Protein AF-A0A352Q1J3-F1 (afdb_monomer_lite)

Radius of gyration: 20.07 Å; chains: 1; bounding box: 39×50×54 Å

Secondary structure (DSSP, 8-state):
-HHHHHHHHHHHHHTT-THHHHHHHHHHHHHHHHHHHHHHHHHHHS-GGGHHHHHHHHHHHHHHHHHTS-----------TTHHHHHHTSHHHHHHHHHHHHHHHHHHHHHHHHHHHHHHTT--HHHHHHHHHHHHHHHHHHHHHHHHHHHHHHHHHHHHHHHHHHHHHHHHHHHHTTT-

Structure (mmCIF, N/CA/C/O backbone):
data_AF-A0A352Q1J3-F1
#
_entry.id   AF-A0A352Q1J3-F1
#
loop_
_atom_site.group_PDB
_atom_site.id
_atom_site.type_symbol
_atom_site.label_atom_id
_atom_site.label_alt_id
_atom_site.label_comp_id
_atom_site.label_asym_id
_atom_site.label_entity_id
_atom_site.label_seq_id
_atom_site.pdbx_PDB_ins_code
_atom_site.Cartn_x
_atom_site.Cartn_y
_atom_site.Cartn_z
_atom_site.occupancy
_atom_site.B_iso_or_equiv
_atom_site.auth_seq_id
_atom_site.auth_comp_id
_atom_site.auth_asym_id
_atom_site.auth_atom_id
_atom_site.pdbx_PDB_model_num
ATOM 1 N N . ALA A 1 1 ? 7.164 10.801 7.666 1.00 45.69 1 ALA A N 1
ATOM 2 C CA . ALA A 1 1 ? 6.452 11.579 8.708 1.00 45.69 1 ALA A CA 1
ATOM 3 C C . ALA A 1 1 ? 5.132 12.202 8.225 1.00 45.69 1 ALA A C 1
ATOM 5 O O . ALA A 1 1 ? 4.253 12.394 9.051 1.00 45.69 1 ALA A O 1
ATOM 6 N N . VAL A 1 2 ? 4.963 12.487 6.925 1.00 55.59 2 VAL A N 1
ATOM 7 C CA . VAL A 1 2 ? 3.770 13.177 6.383 1.00 55.59 2 VAL A CA 1
ATOM 8 C C . VAL A 1 2 ? 2.565 12.244 6.172 1.00 55.59 2 VAL A C 1
ATOM 10 O O . VAL A 1 2 ? 1.431 12.645 6.408 1.00 55.59 2 VAL A O 1
ATOM 13 N N . LEU A 1 3 ? 2.799 10.976 5.807 1.00 62.00 3 LEU A N 1
ATOM 14 C CA . LEU A 1 3 ? 1.738 10.000 5.506 1.00 62.00 3 LEU A CA 1
ATOM 15 C C . LEU A 1 3 ? 0.696 9.831 6.635 1.00 62.00 3 LEU A C 1
ATOM 17 O O . LEU A 1 3 ? -0.492 9.965 6.354 1.00 62.00 3 LEU A O 1
ATOM 21 N N . PRO A 1 4 ? 1.095 9.643 7.914 1.00 61.31 4 PRO A N 1
ATOM 22 C CA . PRO A 1 4 ? 0.131 9.489 9.004 1.00 61.31 4 PRO A CA 1
ATOM 23 C C . PRO A 1 4 ? -0.701 10.755 9.228 1.00 61.31 4 PRO A C 1
ATOM 25 O O . PRO A 1 4 ? -1.860 10.676 9.615 1.00 61.31 4 PRO A O 1
ATOM 28 N N . GLN A 1 5 ? -0.126 11.937 8.983 1.00 62.97 5 GLN A N 1
ATOM 29 C CA . GLN A 1 5 ? -0.858 13.201 9.096 1.00 62.97 5 GLN A CA 1
ATOM 30 C C . GLN A 1 5 ? -1.904 13.318 7.986 1.00 62.97 5 GLN A C 1
ATOM 32 O O . GLN A 1 5 ? -3.042 13.688 8.260 1.00 62.97 5 GLN A O 1
ATOM 37 N N . HIS A 1 6 ? -1.540 12.939 6.759 1.00 67.44 6 HIS A N 1
ATOM 38 C CA . HIS A 1 6 ? -2.445 12.945 5.613 1.00 67.44 6 HIS A CA 1
ATOM 39 C C . HIS A 1 6 ? -3.608 11.956 5.798 1.00 67.44 6 HIS A C 1
ATOM 41 O O . HIS A 1 6 ? -4.764 12.300 5.548 1.00 67.44 6 HIS A O 1
ATOM 47 N N . GLU A 1 7 ? -3.326 10.754 6.311 1.00 69.94 7 GLU A N 1
ATOM 48 C CA . GLU A 1 7 ? -4.349 9.751 6.634 1.00 69.94 7 GLU A CA 1
ATOM 49 C C . GLU A 1 7 ? -5.273 10.211 7.766 1.00 69.94 7 GLU A C 1
ATOM 51 O O . GLU A 1 7 ? -6.486 10.056 7.662 1.00 69.94 7 GLU A O 1
ATOM 56 N N . VAL A 1 8 ? -4.743 10.835 8.824 1.00 66.31 8 VAL A N 1
ATOM 57 C CA . VAL A 1 8 ? -5.569 11.369 9.920 1.00 66.31 8 VAL A CA 1
ATOM 58 C C . VAL A 1 8 ? -6.484 12.491 9.434 1.00 66.31 8 VAL A C 1
ATOM 60 O O . VAL A 1 8 ? -7.654 12.510 9.807 1.00 66.31 8 VAL A O 1
ATOM 63 N N . ILE A 1 9 ? -5.985 13.411 8.602 1.00 70.44 9 ILE A N 1
ATOM 64 C CA . ILE A 1 9 ? -6.809 14.475 8.005 1.00 70.44 9 ILE A CA 1
ATOM 65 C C . ILE A 1 9 ? -7.915 13.855 7.149 1.00 70.44 9 ILE A C 1
ATOM 67 O O . ILE A 1 9 ? -9.079 14.216 7.292 1.00 70.44 9 ILE A O 1
ATOM 71 N N . THR A 1 10 ? -7.563 12.867 6.327 1.00 69.25 10 THR A N 1
ATOM 72 C CA . THR A 1 10 ? -8.508 12.136 5.480 1.00 69.25 10 THR A CA 1
ATOM 73 C C . THR A 1 10 ? -9.599 11.450 6.299 1.00 69.25 10 THR A C 1
ATOM 75 O O . THR A 1 10 ? -10.779 11.629 6.018 1.00 69.25 10 THR A O 1
ATOM 78 N N . LEU A 1 11 ? -9.222 10.673 7.317 1.00 67.06 11 LEU A N 1
ATOM 79 C CA . LEU A 1 11 ? -10.161 9.941 8.169 1.00 67.06 11 LEU A CA 1
ATOM 80 C C . LEU A 1 11 ? -11.075 10.891 8.947 1.00 67.06 11 LEU A C 1
ATOM 82 O O . LEU A 1 11 ? -12.255 10.601 9.108 1.00 67.06 11 LEU A O 1
ATOM 86 N N . ARG A 1 12 ? -10.560 12.049 9.378 1.00 68.94 12 ARG A N 1
ATOM 87 C CA . ARG A 1 12 ? -11.373 13.095 10.016 1.00 68.94 12 ARG A CA 1
ATOM 88 C C . ARG A 1 12 ? -12.375 13.723 9.055 1.00 68.94 12 ARG A C 1
ATOM 90 O O . ARG A 1 12 ? -13.527 13.889 9.428 1.00 68.94 12 ARG A O 1
ATOM 97 N N . PHE A 1 13 ? -11.969 14.005 7.817 1.00 67.50 13 PHE A N 1
ATOM 98 C CA . PHE A 1 13 ? -12.879 14.474 6.766 1.00 67.50 13 PHE A CA 1
ATOM 99 C C . PHE A 1 13 ? -13.975 13.461 6.429 1.00 67.50 13 PHE A C 1
ATOM 101 O O . PHE A 1 13 ? -15.064 13.837 6.002 1.00 67.50 13 PHE A O 1
ATOM 108 N N . LEU A 1 14 ? -13.671 12.175 6.589 1.00 67.12 14 LEU A N 1
ATOM 109 C CA . LEU A 1 14 ? -14.582 11.087 6.276 1.00 67.12 14 LEU A CA 1
ATOM 110 C C . LEU A 1 14 ? -15.630 10.823 7.366 1.00 67.12 14 LEU A C 1
ATOM 112 O O . LEU A 1 14 ? -16.676 10.253 7.054 1.00 67.12 14 LEU A O 1
ATOM 116 N N . GLY A 1 15 ? -15.365 11.235 8.611 1.00 67.69 15 GLY A N 1
ATOM 117 C CA . GLY A 1 15 ? -16.290 11.101 9.739 1.00 67.69 15 GLY A CA 1
ATOM 118 C C . GLY A 1 15 ? -16.803 9.668 9.923 1.00 67.69 15 GLY A C 1
ATOM 119 O O . GLY A 1 15 ? -16.015 8.734 10.065 1.00 67.69 15 GLY A O 1
ATOM 120 N N . ASP A 1 16 ? -18.127 9.502 9.881 1.00 61.69 16 ASP A N 1
ATOM 121 C CA . ASP A 1 16 ? -18.838 8.228 10.084 1.00 61.69 16 ASP A CA 1
ATOM 122 C C . ASP A 1 16 ? -18.898 7.313 8.842 1.00 61.69 16 ASP A C 1
ATOM 124 O O . ASP A 1 16 ? -19.580 6.290 8.868 1.00 61.69 16 ASP A O 1
ATOM 128 N N . HIS A 1 17 ? -18.177 7.637 7.759 1.00 66.19 17 HIS A N 1
ATOM 129 C CA . HIS A 1 17 ? -18.184 6.872 6.501 1.00 66.19 17 HIS A CA 1
ATOM 130 C C . HIS A 1 17 ? -16.840 6.184 6.190 1.00 66.19 17 HIS A C 1
ATOM 132 O O . HIS A 1 17 ? -16.206 6.503 5.173 1.00 66.19 17 HIS A O 1
ATOM 138 N N . PRO A 1 18 ? -16.367 5.227 7.015 1.00 64.56 18 PRO A N 1
AT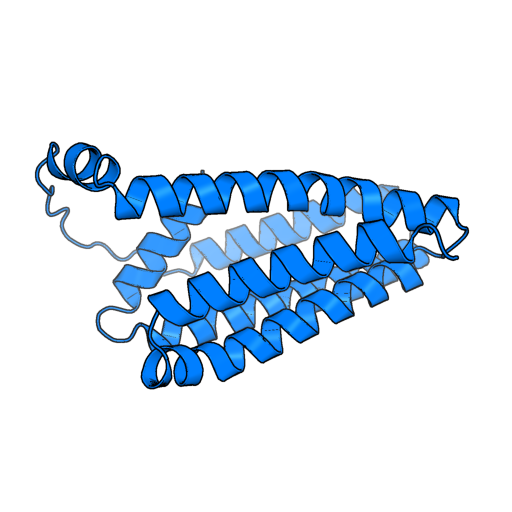OM 139 C CA . PRO A 1 18 ? -15.092 4.539 6.802 1.00 64.56 18 PRO A CA 1
ATOM 140 C C . PRO A 1 18 ? -15.024 3.791 5.459 1.00 64.56 18 PRO A C 1
ATOM 142 O O . PRO A 1 18 ? -13.934 3.576 4.932 1.00 64.56 18 PRO A O 1
ATOM 145 N N . GLU A 1 19 ? -16.157 3.455 4.837 1.00 67.62 19 GLU A N 1
ATOM 146 C CA . GLU A 1 19 ? -16.217 2.846 3.503 1.00 67.62 19 GLU A CA 1
ATOM 147 C C . GLU A 1 19 ? -15.628 3.722 2.389 1.00 67.62 19 GLU A C 1
ATOM 149 O O . GLU A 1 19 ? -15.085 3.213 1.402 1.00 67.62 19 GLU A O 1
ATOM 154 N N . ARG A 1 20 ? -15.677 5.051 2.540 1.00 69.25 20 ARG A N 1
ATOM 155 C CA . ARG A 1 20 ? -15.113 5.973 1.545 1.00 69.25 20 ARG A CA 1
ATOM 156 C C . ARG A 1 20 ? -13.579 6.004 1.602 1.00 69.25 20 ARG A C 1
ATOM 158 O O . ARG A 1 20 ? -12.951 6.447 0.643 1.00 69.25 20 ARG A O 1
ATOM 165 N N . TYR A 1 21 ? -12.973 5.471 2.668 1.00 72.06 21 TYR A N 1
ATOM 166 C CA . TYR A 1 21 ? -11.524 5.436 2.855 1.00 72.06 21 TYR A CA 1
ATOM 167 C C . TYR A 1 21 ? -10.903 4.427 1.896 1.00 72.06 21 TYR A C 1
ATOM 169 O O . TYR A 1 21 ? -9.938 4.734 1.198 1.00 72.06 21 TYR A O 1
ATOM 177 N N . SER A 1 22 ? -11.525 3.248 1.786 1.00 68.62 22 SER A N 1
ATOM 178 C CA . SER A 1 22 ? -11.140 2.222 0.815 1.00 68.62 22 SER A CA 1
ATOM 179 C C . SER A 1 22 ? -11.209 2.753 -0.619 1.00 68.62 22 SER A C 1
ATOM 181 O O . SER A 1 22 ? -10.295 2.507 -1.404 1.00 68.62 22 SER A O 1
ATOM 183 N N . ARG A 1 23 ? -12.236 3.551 -0.951 1.00 72.19 23 ARG A N 1
ATOM 184 C CA . ARG A 1 23 ? -12.352 4.209 -2.266 1.00 72.19 23 ARG A CA 1
ATOM 185 C C . ARG A 1 23 ? -11.250 5.236 -2.516 1.00 72.19 23 ARG A C 1
ATOM 187 O O . ARG A 1 23 ? -10.717 5.279 -3.620 1.00 72.19 23 ARG A O 1
ATOM 194 N N . LEU A 1 24 ? -10.891 6.049 -1.523 1.00 70.94 24 LEU A N 1
ATOM 195 C CA . LEU A 1 24 ? -9.802 7.014 -1.680 1.00 70.94 24 LEU A CA 1
ATOM 196 C C . LEU A 1 24 ? -8.453 6.312 -1.888 1.00 70.94 24 LEU A C 1
ATOM 198 O O . LEU A 1 24 ? -7.668 6.713 -2.745 1.00 70.94 24 LEU A O 1
ATOM 202 N N . ARG A 1 25 ? -8.204 5.227 -1.148 1.00 73.88 25 ARG A N 1
ATOM 203 C CA . ARG A 1 25 ? -6.983 4.429 -1.291 1.00 73.88 25 ARG A CA 1
ATOM 204 C C . ARG A 1 25 ? -6.881 3.763 -2.663 1.00 73.88 25 ARG A C 1
ATOM 206 O O . ARG A 1 25 ? -5.800 3.754 -3.242 1.00 73.88 25 ARG A O 1
ATOM 213 N N . LEU A 1 26 ? -8.006 3.300 -3.209 1.00 74.88 26 LEU A N 1
ATOM 214 C CA . LEU A 1 26 ? -8.077 2.761 -4.566 1.00 74.88 26 LEU A CA 1
ATOM 215 C C . LEU A 1 26 ? -7.615 3.777 -5.617 1.00 74.88 26 LEU A C 1
ATOM 217 O O . LEU A 1 26 ? -6.807 3.431 -6.474 1.00 74.88 26 LEU A O 1
ATOM 221 N N . TRP A 1 27 ? -8.064 5.034 -5.533 1.00 75.19 27 TRP A N 1
ATOM 222 C CA . TRP A 1 27 ? -7.592 6.089 -6.438 1.00 75.19 27 TRP A CA 1
ATOM 223 C C . TRP A 1 27 ? -6.090 6.361 -6.296 1.00 75.19 27 TRP A C 1
ATOM 225 O O . TRP A 1 27 ? -5.425 6.620 -7.298 1.00 75.19 27 TRP A O 1
ATOM 235 N N . GLY A 1 28 ? -5.538 6.228 -5.085 1.00 73.31 28 GLY A N 1
ATOM 236 C CA . GLY A 1 28 ? -4.092 6.262 -4.853 1.00 73.31 28 GLY A CA 1
ATOM 237 C C . GLY A 1 28 ? -3.344 5.148 -5.596 1.00 73.31 28 GLY A C 1
ATOM 238 O O . GLY A 1 28 ? -2.369 5.426 -6.292 1.00 73.31 28 GLY A O 1
ATOM 239 N N . SER A 1 29 ? -3.829 3.905 -5.517 1.00 71.81 29 SER A N 1
ATOM 240 C CA . SER A 1 29 ? -3.250 2.765 -6.247 1.00 71.81 29 SER A CA 1
ATOM 241 C C . SER A 1 29 ? -3.374 2.921 -7.767 1.00 71.81 29 SER A C 1
ATOM 243 O O . SER A 1 29 ? -2.420 2.643 -8.488 1.00 71.81 29 SER A O 1
ATOM 245 N N . VAL A 1 30 ? -4.508 3.422 -8.269 1.00 77.94 30 VAL A N 1
ATOM 246 C CA . VAL A 1 30 ? -4.689 3.727 -9.701 1.00 77.94 30 VAL A CA 1
ATOM 247 C C . VAL A 1 30 ? -3.688 4.790 -10.164 1.00 77.94 30 VAL A C 1
ATOM 249 O O . VAL A 1 30 ? -3.037 4.611 -11.192 1.00 77.94 30 VAL A O 1
ATOM 252 N N . GLY A 1 31 ? -3.508 5.864 -9.387 1.00 76.44 31 GLY A N 1
ATOM 253 C CA . GLY A 1 31 ? -2.508 6.897 -9.666 1.00 76.44 31 GLY A CA 1
ATOM 254 C C . GLY A 1 31 ? -1.078 6.353 -9.671 1.00 76.44 31 GLY A C 1
ATOM 255 O O . GLY A 1 31 ? -0.292 6.718 -10.542 1.00 76.44 31 GLY A O 1
ATOM 256 N N . PHE A 1 32 ? -0.754 5.429 -8.759 1.00 74.44 32 PHE A N 1
ATOM 257 C CA . PHE A 1 32 ? 0.538 4.741 -8.742 1.00 74.44 32 PHE A CA 1
ATOM 258 C C . PHE A 1 32 ? 0.767 3.907 -10.007 1.00 74.44 32 PHE A C 1
ATOM 260 O O . PHE A 1 32 ? 1.829 4.032 -10.608 1.00 74.44 32 PHE A O 1
ATOM 267 N N . ILE A 1 33 ? -0.215 3.112 -10.455 1.00 74.50 33 ILE A N 1
ATOM 268 C CA . ILE A 1 33 ? -0.093 2.333 -11.702 1.00 74.50 33 ILE A CA 1
ATOM 269 C C . ILE A 1 33 ? 0.143 3.263 -12.890 1.00 74.50 33 ILE A C 1
ATOM 271 O O . ILE A 1 33 ? 1.075 3.044 -13.660 1.00 74.50 33 ILE A O 1
ATOM 275 N N . LEU A 1 34 ? -0.671 4.313 -13.032 1.00 78.56 34 LEU A N 1
ATOM 276 C CA . LEU A 1 34 ? -0.535 5.266 -14.135 1.00 78.56 34 LEU A CA 1
ATOM 277 C C . LEU A 1 34 ? 0.838 5.944 -14.128 1.00 78.56 34 LEU A C 1
ATOM 279 O O . LEU A 1 34 ? 1.458 6.080 -15.182 1.00 78.56 34 LEU A O 1
ATOM 283 N N . ALA A 1 35 ? 1.335 6.317 -12.946 1.00 74.06 35 ALA A N 1
ATOM 284 C CA . ALA A 1 35 ? 2.664 6.887 -12.798 1.00 74.06 35 ALA A CA 1
ATOM 285 C C . ALA A 1 35 ? 3.756 5.873 -13.166 1.00 74.06 35 ALA A C 1
ATOM 287 O O . ALA A 1 35 ? 4.605 6.191 -13.986 1.00 74.06 35 ALA A O 1
ATOM 288 N N . VAL A 1 36 ? 3.732 4.652 -12.623 1.00 70.25 36 VAL A N 1
ATOM 289 C CA . VAL A 1 36 ? 4.757 3.627 -12.894 1.00 70.25 36 VAL A CA 1
ATOM 290 C C . VAL A 1 36 ? 4.782 3.227 -14.366 1.00 70.25 36 VAL A C 1
ATOM 292 O O . VAL A 1 36 ? 5.861 3.135 -14.940 1.00 70.25 36 VAL A O 1
ATOM 295 N N . VAL A 1 37 ? 3.622 3.033 -14.994 1.00 72.69 37 VAL A N 1
ATOM 296 C CA . VAL A 1 37 ? 3.536 2.673 -16.417 1.00 72.69 37 VAL A CA 1
ATOM 297 C C . VAL A 1 37 ? 3.983 3.840 -17.300 1.00 72.69 37 VAL A C 1
ATOM 299 O O . VAL A 1 37 ? 4.815 3.650 -18.185 1.00 72.69 37 VAL A O 1
ATOM 302 N N . GLY A 1 38 ? 3.482 5.054 -17.046 1.00 75.50 38 GLY A N 1
ATOM 303 C CA . GLY A 1 38 ? 3.823 6.232 -17.847 1.00 75.50 38 GLY A CA 1
ATOM 304 C C . GLY A 1 38 ? 5.295 6.627 -17.726 1.00 75.50 38 GLY A C 1
ATOM 305 O O . GLY A 1 38 ? 5.961 6.880 -18.727 1.00 75.50 38 GLY A O 1
ATOM 306 N N . VAL A 1 39 ? 5.824 6.629 -16.502 1.00 72.94 39 VAL A N 1
ATOM 307 C CA . VAL A 1 39 ? 7.231 6.941 -16.222 1.00 72.94 39 VAL A CA 1
ATOM 308 C C . VAL A 1 39 ? 8.152 5.800 -16.665 1.00 72.94 39 VAL A C 1
ATOM 310 O O . VAL A 1 39 ? 9.222 6.061 -17.206 1.00 72.94 39 VAL A O 1
ATOM 313 N N . GLY A 1 40 ? 7.735 4.542 -16.495 1.00 67.12 40 GLY A N 1
ATOM 314 C CA . GLY A 1 40 ? 8.475 3.367 -16.958 1.00 67.12 40 GLY A CA 1
ATOM 315 C C . GLY A 1 40 ? 8.679 3.370 -18.472 1.00 67.12 40 GLY A C 1
ATOM 316 O O . GLY A 1 40 ? 9.809 3.230 -18.927 1.00 67.12 40 GLY A O 1
ATOM 317 N N . HIS A 1 41 ? 7.619 3.635 -19.243 1.00 69.94 41 HIS A N 1
ATOM 318 C CA . HIS A 1 41 ? 7.718 3.785 -20.697 1.00 69.94 41 HIS A CA 1
ATOM 319 C C . HIS A 1 41 ? 8.621 4.964 -21.087 1.00 69.94 41 HIS A C 1
ATOM 321 O O . HIS A 1 41 ? 9.417 4.865 -22.016 1.00 69.94 41 HIS A O 1
ATOM 327 N N . LEU A 1 42 ? 8.541 6.088 -20.369 1.00 70.56 42 LEU A N 1
ATOM 328 C CA . LEU A 1 42 ? 9.380 7.256 -20.639 1.00 70.56 42 LEU A CA 1
ATOM 329 C C . LEU A 1 42 ? 10.882 6.963 -20.464 1.00 70.56 42 LEU A C 1
ATOM 331 O O . LEU A 1 42 ? 11.683 7.476 -21.244 1.00 70.56 42 LEU A O 1
ATOM 335 N N . TYR A 1 43 ? 11.260 6.118 -19.499 1.00 68.31 43 TYR A N 1
ATOM 336 C CA . TYR A 1 43 ? 12.651 5.693 -19.283 1.00 68.31 43 TYR A CA 1
ATOM 337 C C . TYR A 1 43 ? 13.163 4.639 -20.268 1.00 68.31 43 TYR A C 1
ATOM 339 O O . TYR A 1 43 ? 14.366 4.410 -20.322 1.00 68.31 43 TYR A O 1
ATOM 347 N N . GLU A 1 44 ? 12.297 3.987 -21.044 1.00 67.12 44 GLU A N 1
ATOM 348 C CA . GLU A 1 44 ? 12.752 3.101 -22.125 1.00 67.12 44 GLU A CA 1
ATOM 349 C C . GLU A 1 44 ? 13.207 3.882 -23.355 1.00 67.12 44 GLU A C 1
ATOM 351 O O . GLU A 1 44 ? 14.135 3.469 -24.045 1.00 67.12 44 GLU A O 1
ATOM 356 N N . VAL A 1 45 ? 12.571 5.025 -23.613 1.00 68.38 45 VAL A N 1
ATOM 357 C CA . VAL A 1 45 ? 12.895 5.912 -24.740 1.00 68.38 45 VAL A CA 1
ATOM 358 C C . VAL A 1 45 ? 13.843 7.056 -24.370 1.00 68.38 45 VAL A C 1
ATOM 360 O O . VAL A 1 45 ? 14.395 7.686 -25.269 1.00 68.38 45 VAL A O 1
ATOM 363 N N . SER A 1 46 ? 14.050 7.334 -23.078 1.00 64.44 46 SER A N 1
ATOM 364 C CA . SER A 1 46 ? 14.881 8.448 -22.594 1.00 64.44 46 SER A CA 1
ATOM 365 C C . SER A 1 46 ? 15.979 7.971 -21.648 1.00 64.44 46 SER A C 1
ATOM 367 O O . SER A 1 46 ? 15.759 7.094 -20.819 1.00 64.44 46 SER A O 1
ATOM 369 N N . ASP A 1 47 ? 17.148 8.607 -21.721 1.00 68.94 47 ASP A N 1
ATOM 370 C CA . ASP A 1 47 ? 18.282 8.332 -20.839 1.00 68.94 47 ASP A CA 1
ATOM 371 C C . ASP A 1 47 ? 17.940 8.574 -19.352 1.00 68.94 47 ASP A C 1
ATOM 373 O O . ASP A 1 47 ? 17.130 9.445 -19.008 1.00 68.94 47 ASP A O 1
ATOM 377 N N . ILE A 1 48 ? 18.603 7.853 -18.439 1.00 66.25 48 ILE A N 1
ATOM 378 C CA . ILE A 1 48 ? 18.315 7.876 -16.985 1.00 66.25 48 ILE A CA 1
ATOM 379 C C . ILE A 1 48 ? 18.448 9.281 -16.358 1.00 66.25 48 ILE A C 1
ATOM 381 O O . ILE A 1 48 ? 17.915 9.547 -15.278 1.00 66.25 48 ILE A O 1
ATOM 385 N N . GLY A 1 49 ? 19.109 10.212 -17.053 1.00 69.25 49 GLY A N 1
ATOM 386 C CA . GLY A 1 49 ? 19.249 11.617 -16.666 1.00 69.25 49 GLY A CA 1
ATOM 387 C C . GLY A 1 49 ? 17.931 12.398 -16.565 1.00 69.25 49 GLY A C 1
ATOM 388 O O . GLY A 1 49 ? 17.910 13.462 -15.948 1.00 69.25 49 GLY A O 1
ATOM 389 N N . TRP A 1 50 ? 16.820 11.882 -17.104 1.00 68.88 50 TRP A N 1
ATOM 390 C CA . TRP A 1 50 ? 15.489 12.487 -16.935 1.00 68.88 50 TRP A CA 1
ATOM 391 C C . TRP A 1 50 ? 14.813 12.152 -15.596 1.00 68.88 50 TRP A C 1
ATOM 393 O O . TRP A 1 50 ? 13.826 12.790 -15.222 1.00 68.88 50 TRP A O 1
ATOM 403 N N . PHE A 1 51 ? 15.364 11.204 -14.831 1.00 70.25 51 PHE A N 1
ATOM 404 C CA . PHE A 1 51 ? 14.779 10.748 -13.569 1.00 70.25 51 PHE A CA 1
ATOM 405 C C . PHE A 1 51 ? 14.545 11.849 -12.519 1.00 70.25 51 PHE A C 1
ATOM 407 O O . PHE A 1 51 ? 13.457 11.904 -11.926 1.00 70.25 51 PHE A O 1
ATOM 414 N N . PRO A 1 52 ? 15.503 12.771 -12.294 1.00 75.00 52 PRO A N 1
ATOM 415 C CA . PRO A 1 52 ? 15.320 13.862 -11.345 1.00 75.00 52 PRO A CA 1
ATOM 416 C C . PRO A 1 52 ? 14.188 14.807 -11.762 1.00 75.00 52 PRO A C 1
ATOM 418 O O . PRO A 1 52 ? 13.428 15.257 -10.910 1.00 75.00 52 PRO A O 1
ATOM 421 N N . TRP A 1 53 ? 14.034 15.068 -13.064 1.00 78.38 53 TRP A N 1
ATOM 422 C CA . TRP A 1 53 ? 13.036 15.998 -13.599 1.00 78.38 53 TRP A CA 1
ATOM 423 C C . TRP A 1 53 ? 11.613 15.458 -13.489 1.00 78.38 53 TRP A C 1
ATOM 425 O O . TRP A 1 53 ? 10.718 16.174 -13.044 1.00 78.38 53 TRP A O 1
ATOM 435 N N . VAL A 1 54 ? 11.411 14.179 -13.811 1.00 75.75 54 VAL A N 1
ATOM 436 C CA . VAL A 1 54 ? 10.116 13.502 -13.637 1.00 75.75 54 VAL A CA 1
ATOM 437 C C . VAL A 1 54 ? 9.717 13.465 -12.161 1.00 75.75 54 VAL A C 1
ATOM 439 O O . VAL A 1 54 ? 8.574 13.766 -11.810 1.00 75.75 54 VAL A O 1
ATOM 442 N N . SER A 1 55 ? 10.673 13.162 -11.279 1.00 73.31 55 SER A N 1
ATOM 443 C CA . SER A 1 55 ? 10.451 13.168 -9.829 1.00 73.31 55 SER A CA 1
ATOM 444 C C . SER A 1 55 ? 10.074 14.562 -9.320 1.00 73.31 55 SER A C 1
ATOM 446 O O . SER A 1 55 ? 9.153 14.698 -8.514 1.00 73.31 55 SER A O 1
ATOM 448 N N . LEU A 1 56 ? 10.745 15.608 -9.819 1.00 81.44 56 LEU A N 1
ATOM 449 C CA . LEU A 1 56 ? 10.449 16.999 -9.480 1.00 81.44 56 LEU A CA 1
ATOM 450 C C . LEU A 1 56 ? 9.045 17.410 -9.948 1.00 81.44 56 LEU A C 1
ATOM 452 O O . LEU A 1 56 ? 8.320 18.066 -9.204 1.00 81.44 56 LEU A O 1
ATOM 456 N N . ALA A 1 57 ? 8.643 16.995 -11.151 1.00 82.19 57 ALA A N 1
ATOM 457 C CA . ALA A 1 57 ? 7.314 17.265 -11.692 1.00 82.19 57 ALA A CA 1
ATOM 458 C C . ALA A 1 57 ? 6.211 16.593 -10.858 1.00 82.19 57 ALA A C 1
ATOM 460 O O . ALA A 1 57 ? 5.229 17.243 -10.502 1.00 82.19 57 ALA A O 1
ATOM 461 N N . LEU A 1 58 ? 6.398 15.324 -10.476 1.00 78.25 58 LEU A N 1
ATOM 462 C CA . LEU A 1 58 ? 5.483 14.604 -9.583 1.00 78.25 58 LEU A CA 1
ATOM 463 C C . LEU A 1 58 ? 5.381 15.276 -8.208 1.00 78.25 58 LEU A C 1
ATOM 465 O O . LEU A 1 58 ? 4.278 15.491 -7.710 1.00 78.25 58 LEU A O 1
ATOM 469 N N . LEU A 1 59 ? 6.515 15.658 -7.614 1.00 77.94 59 LEU A N 1
ATOM 470 C CA . LEU A 1 59 ? 6.549 16.400 -6.349 1.00 77.94 59 LEU A CA 1
ATOM 471 C C . LEU A 1 59 ? 5.836 17.753 -6.462 1.00 77.94 59 LEU A C 1
ATOM 473 O O . LEU A 1 59 ? 5.070 18.113 -5.569 1.00 77.94 59 LEU A O 1
ATOM 477 N N . GLY A 1 60 ? 6.037 18.474 -7.566 1.00 81.00 60 GLY A N 1
ATOM 478 C CA . GLY A 1 60 ? 5.347 19.728 -7.857 1.00 81.00 60 GLY A CA 1
ATOM 479 C C . GLY A 1 60 ? 3.836 19.545 -7.996 1.00 81.00 60 GLY A C 1
ATOM 480 O O . GLY A 1 60 ? 3.070 20.336 -7.449 1.00 81.00 60 GLY A O 1
ATOM 481 N N . PHE A 1 61 ? 3.393 18.471 -8.653 1.00 79.50 61 PHE A N 1
ATOM 482 C CA . PHE A 1 61 ? 1.974 18.147 -8.788 1.00 79.50 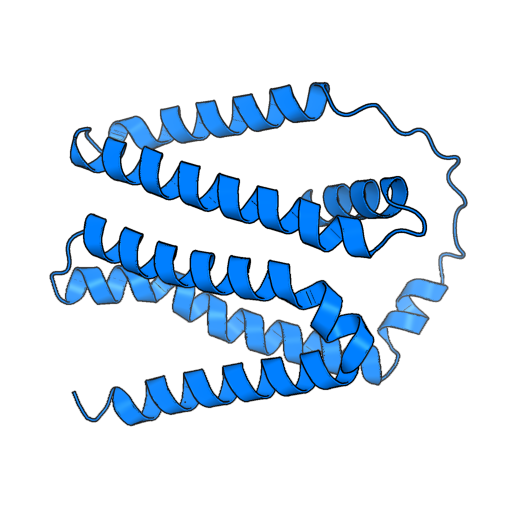61 PHE A CA 1
ATOM 483 C C . PHE A 1 61 ? 1.336 17.795 -7.440 1.00 79.50 61 PHE A C 1
ATOM 485 O O . PHE A 1 61 ? 0.254 18.286 -7.123 1.00 79.50 61 PHE A O 1
ATOM 492 N N . ILE A 1 62 ? 2.028 17.008 -6.608 1.00 76.38 62 ILE A N 1
ATOM 493 C CA . ILE A 1 62 ? 1.595 16.707 -5.235 1.00 76.38 62 ILE A CA 1
ATOM 494 C C . ILE A 1 62 ? 1.508 17.995 -4.411 1.00 76.38 62 ILE A C 1
ATOM 496 O O . ILE A 1 62 ? 0.531 18.193 -3.692 1.00 76.38 62 ILE A O 1
ATOM 500 N N . PHE A 1 63 ? 2.491 18.889 -4.532 1.00 77.12 63 PHE A N 1
ATOM 501 C CA . PHE A 1 63 ? 2.489 20.176 -3.843 1.00 77.12 63 PHE A CA 1
ATOM 502 C C . PHE A 1 63 ? 1.294 21.037 -4.269 1.00 77.12 63 PHE A C 1
ATOM 504 O O . PHE A 1 63 ? 0.519 21.466 -3.419 1.00 77.12 63 PHE A O 1
ATOM 511 N N . LEU A 1 64 ? 1.075 21.212 -5.573 1.00 79.31 64 LEU A N 1
ATOM 512 C CA . LEU A 1 64 ? -0.074 21.946 -6.116 1.00 79.31 64 LEU A CA 1
ATOM 513 C C . LEU A 1 64 ? -1.409 21.338 -5.673 1.00 79.31 64 LEU A C 1
ATOM 515 O O . LEU A 1 64 ? -2.313 22.060 -5.260 1.00 79.31 64 LEU A O 1
ATOM 519 N N . SER A 1 65 ? -1.519 20.009 -5.705 1.00 73.25 65 SER A N 1
ATOM 520 C CA . SER A 1 65 ? -2.709 19.300 -5.239 1.00 73.25 65 SER A CA 1
ATOM 521 C C . SER A 1 65 ? -2.929 19.502 -3.737 1.00 73.25 65 SER A C 1
ATOM 523 O O . SER A 1 65 ? -4.056 19.737 -3.313 1.00 73.25 65 SER A O 1
ATOM 525 N N . SER A 1 66 ? -1.857 19.532 -2.938 1.00 70.56 66 SER A N 1
ATOM 526 C CA . SER A 1 66 ? -1.925 19.835 -1.507 1.00 70.56 66 SER A CA 1
ATOM 527 C C . SER A 1 66 ? -2.384 21.266 -1.218 1.00 70.56 66 SER A C 1
ATOM 529 O O . SER A 1 66 ? -2.999 21.480 -0.175 1.00 70.56 66 SER A O 1
ATOM 531 N N . LEU A 1 67 ? -2.112 22.236 -2.099 1.00 72.69 67 LEU A N 1
ATOM 532 C CA . LEU A 1 67 ? -2.631 23.604 -1.962 1.00 72.69 67 LEU A CA 1
ATOM 533 C C . LEU A 1 67 ? -4.141 23.683 -2.229 1.00 72.69 67 LEU A C 1
ATOM 535 O O . LEU A 1 67 ? -4.804 24.576 -1.705 1.00 72.69 67 LEU A O 1
ATOM 539 N N . ALA A 1 68 ? -4.687 22.759 -3.021 1.00 69.81 68 ALA A N 1
ATOM 540 C CA . ALA A 1 68 ? -6.115 22.693 -3.322 1.00 69.81 68 ALA A CA 1
ATOM 541 C C . ALA A 1 68 ? -6.941 22.015 -2.214 1.00 69.81 68 ALA A C 1
ATOM 543 O O . ALA A 1 68 ? -8.171 22.077 -2.250 1.00 69.81 68 ALA A O 1
ATOM 544 N N . ILE A 1 69 ? -6.296 21.372 -1.230 1.00 65.25 69 ILE A N 1
ATOM 545 C CA . ILE A 1 69 ? -6.988 20.731 -0.107 1.00 65.25 69 ILE A CA 1
ATOM 546 C C . ILE A 1 69 ? -7.501 21.826 0.842 1.00 65.25 69 ILE A C 1
ATOM 548 O O . ILE A 1 69 ? -6.693 22.565 1.412 1.00 65.25 69 ILE A O 1
ATOM 552 N N . PRO A 1 70 ? -8.826 21.933 1.063 1.00 59.81 70 PRO A N 1
ATOM 553 C CA . PRO A 1 70 ? -9.383 22.901 1.996 1.00 59.81 70 PRO A CA 1
ATOM 554 C C . PRO A 1 70 ? -8.803 22.682 3.392 1.00 59.81 70 PRO A C 1
ATOM 556 O O . PRO A 1 70 ? -8.795 21.563 3.912 1.00 59.81 70 PRO A O 1
ATOM 559 N N . SER A 1 71 ? -8.331 23.756 4.019 1.00 55.38 71 SER A N 1
ATOM 560 C CA . SER A 1 71 ? -7.810 23.720 5.380 1.00 55.38 71 SER A CA 1
ATOM 561 C C . SER A 1 71 ? -8.948 23.436 6.363 1.00 55.38 71 SER A C 1
ATOM 563 O O . SER A 1 71 ? -9.668 24.327 6.806 1.00 55.38 71 SER A O 1
ATOM 565 N N . TYR A 1 72 ? -9.122 22.161 6.711 1.00 52.31 72 TYR A N 1
ATOM 566 C CA . TYR A 1 72 ? -10.071 21.748 7.737 1.00 52.31 72 TYR A CA 1
ATOM 567 C C . TYR A 1 72 ? -9.561 22.168 9.108 1.00 52.31 72 TYR A C 1
ATOM 569 O O . TYR A 1 72 ? -8.641 21.576 9.677 1.00 52.31 72 TYR A O 1
ATOM 577 N N . ARG A 1 73 ? -10.140 23.251 9.618 1.00 46.62 73 ARG A N 1
ATOM 578 C CA . ARG A 1 73 ? -9.806 23.825 10.915 1.00 46.62 73 ARG A CA 1
ATOM 579 C C . ARG A 1 73 ? -10.786 23.292 11.952 1.00 46.62 73 ARG A C 1
ATOM 581 O O . ARG A 1 73 ? -11.759 23.951 12.291 1.00 46.62 73 ARG A O 1
ATOM 588 N N . GLU A 1 74 ? -10.530 22.085 12.438 1.00 51.28 74 GLU A N 1
ATOM 589 C CA . GLU A 1 74 ? -11.247 21.560 13.598 1.00 51.28 74 GLU A CA 1
ATOM 590 C C . GLU A 1 74 ? -10.564 22.003 14.895 1.00 51.28 74 GLU A C 1
ATOM 592 O O . GLU A 1 74 ? -9.331 22.000 15.009 1.00 51.28 74 GLU A O 1
ATOM 597 N N . GLU A 1 75 ? -11.369 22.373 15.889 1.00 50.12 75 GLU A N 1
ATOM 598 C CA . GLU A 1 75 ? -10.893 22.702 17.226 1.00 50.12 75 GLU A CA 1
ATOM 599 C C . GLU A 1 75 ? -10.101 21.528 17.806 1.00 50.12 75 GLU A C 1
ATOM 601 O O . GLU A 1 75 ? -10.560 20.386 17.870 1.00 50.12 75 GLU A O 1
ATOM 606 N N . THR A 1 76 ? -8.877 21.808 18.247 1.00 49.34 76 THR A N 1
ATOM 607 C CA . THR A 1 76 ? -8.015 20.811 18.878 1.00 49.34 76 THR A CA 1
ATOM 608 C C . THR A 1 76 ? -8.605 20.382 20.220 1.00 49.34 76 THR A C 1
ATOM 610 O O . THR A 1 76 ? -8.205 20.862 21.279 1.00 49.34 76 THR A O 1
ATOM 613 N N . LYS A 1 77 ? -9.515 19.402 20.217 1.00 52.84 77 LYS A N 1
ATOM 614 C CA . LYS A 1 77 ? -9.821 18.637 21.428 1.00 52.84 77 LYS A CA 1
ATOM 615 C C . LYS A 1 77 ? -8.559 17.865 21.809 1.00 52.84 77 LYS A C 1
ATOM 617 O O . LYS A 1 77 ? -8.278 16.787 21.288 1.00 52.84 77 LYS A O 1
ATOM 622 N N . ARG A 1 78 ? -7.745 18.454 22.693 1.00 53.25 78 ARG A N 1
ATOM 623 C CA . ARG A 1 78 ? -6.601 17.792 23.329 1.00 53.25 78 ARG A CA 1
ATOM 624 C C . ARG A 1 78 ? -7.124 16.579 24.097 1.00 53.25 78 ARG A C 1
ATOM 626 O O . ARG A 1 78 ? -7.587 16.699 25.226 1.00 53.25 78 ARG A O 1
ATOM 633 N N . GLY A 1 79 ? -7.051 15.405 23.474 1.00 59.16 79 GLY A N 1
ATOM 634 C CA . GLY A 1 79 ? -7.273 14.141 24.163 1.00 59.16 79 GLY A CA 1
ATOM 635 C C . GLY A 1 79 ? -6.264 13.970 25.312 1.00 59.16 79 GLY A C 1
ATOM 636 O O . GLY A 1 79 ? -5.143 14.483 25.217 1.00 59.16 79 GLY A O 1
ATOM 637 N N . PRO A 1 80 ? -6.614 13.260 26.399 1.00 55.88 80 PRO A N 1
ATOM 638 C CA . PRO A 1 80 ? -5.722 13.082 27.542 1.00 55.88 80 PRO A CA 1
ATOM 639 C C . PRO A 1 80 ? -4.402 12.435 27.104 1.00 55.88 80 PRO A C 1
ATOM 641 O O . PRO A 1 80 ? -4.393 11.301 26.619 1.00 55.88 80 PRO A O 1
ATOM 644 N N . ARG A 1 81 ? -3.279 13.138 27.312 1.00 56.50 81 ARG A N 1
ATOM 645 C CA . ARG A 1 81 ? -1.913 12.746 26.898 1.00 56.50 81 ARG A CA 1
ATOM 646 C C . ARG A 1 81 ? -1.402 11.408 27.477 1.00 56.50 81 ARG A C 1
ATOM 648 O O . ARG A 1 81 ? -0.309 10.988 27.126 1.00 56.50 81 ARG A O 1
ATOM 655 N N . GLY A 1 82 ? -2.185 10.704 28.300 1.00 59.69 82 GLY A N 1
ATOM 656 C CA . GLY A 1 82 ? -1.849 9.391 28.871 1.00 59.69 82 GLY A CA 1
ATOM 657 C C . GLY A 1 82 ? -2.520 8.175 28.213 1.00 59.69 82 GLY A C 1
ATOM 658 O O . GLY A 1 82 ? -2.087 7.051 28.451 1.00 59.69 82 GLY A O 1
ATOM 659 N N . LYS A 1 83 ? -3.553 8.353 27.374 1.00 66.19 83 LYS A N 1
ATOM 660 C CA . LYS A 1 83 ? -4.297 7.207 26.805 1.00 66.19 83 LYS A CA 1
ATOM 661 C C . LYS A 1 83 ? -3.534 6.472 25.699 1.00 66.19 83 LYS A C 1
ATOM 663 O O . LYS A 1 83 ? -3.653 5.259 25.603 1.00 66.19 83 LYS A O 1
ATOM 668 N N . LEU A 1 84 ? -2.700 7.165 24.919 1.00 69.25 84 LEU A N 1
ATOM 669 C CA . LEU A 1 84 ? -1.956 6.558 23.805 1.00 69.25 84 LEU A CA 1
ATOM 670 C C . LEU A 1 84 ? -0.972 5.474 24.261 1.00 69.25 84 LEU A C 1
ATOM 672 O O . LEU A 1 84 ? -1.011 4.369 23.730 1.00 69.25 84 LEU A O 1
ATOM 676 N N . LEU A 1 85 ? -0.129 5.754 25.265 1.00 73.25 85 LEU A N 1
ATOM 677 C CA . LEU A 1 85 ? 0.810 4.751 25.788 1.00 73.25 85 LEU A CA 1
ATOM 678 C C . LEU A 1 85 ? 0.084 3.576 26.457 1.00 73.25 85 LEU A C 1
ATOM 680 O O . LEU A 1 85 ? 0.524 2.434 26.340 1.00 73.25 85 LEU A O 1
ATOM 684 N N . ALA A 1 86 ? -1.031 3.847 27.140 1.00 73.19 86 ALA A N 1
ATOM 685 C CA . ALA A 1 86 ? -1.841 2.813 27.774 1.00 73.19 86 ALA A CA 1
ATOM 686 C C . ALA A 1 86 ? -2.508 1.893 26.735 1.00 73.19 86 ALA A C 1
ATOM 688 O O . AL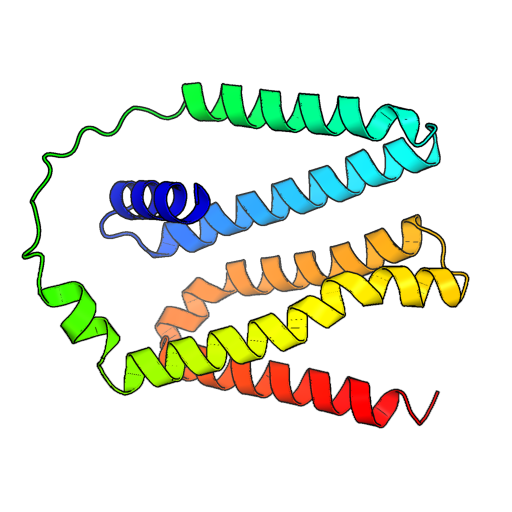A A 1 86 ? -2.487 0.676 26.899 1.00 73.19 86 ALA A O 1
ATOM 689 N N . THR A 1 87 ? -3.034 2.451 25.640 1.00 71.50 87 THR A N 1
ATOM 690 C CA . THR A 1 87 ? -3.596 1.687 24.516 1.00 71.50 87 THR A CA 1
ATOM 691 C C . THR A 1 87 ? -2.513 0.928 23.749 1.00 71.50 87 THR A C 1
ATOM 693 O O . THR A 1 87 ? -2.702 -0.242 23.435 1.00 71.50 87 THR A O 1
ATOM 696 N N . ALA A 1 88 ? -1.349 1.540 23.514 1.00 71.50 88 ALA A N 1
ATOM 697 C CA . ALA A 1 88 ? -0.226 0.892 22.832 1.00 71.50 88 ALA A CA 1
ATOM 698 C C . ALA A 1 88 ? 0.335 -0.314 23.606 1.00 71.50 88 ALA A C 1
ATOM 700 O O . ALA A 1 88 ? 0.840 -1.251 22.997 1.00 71.50 88 ALA A O 1
ATOM 701 N N . ARG A 1 89 ? 0.219 -0.321 24.942 1.00 76.44 89 ARG A N 1
ATOM 702 C CA . ARG A 1 89 ? 0.631 -1.440 25.808 1.00 76.44 89 ARG A CA 1
ATOM 703 C C . ARG A 1 89 ? -0.396 -2.568 25.920 1.00 76.44 89 ARG A C 1
ATOM 705 O O . ARG A 1 89 ? -0.120 -3.570 26.579 1.00 76.44 89 ARG A O 1
ATOM 712 N N . GLN A 1 90 ? -1.573 -2.446 25.310 1.00 82.25 90 GLN A N 1
ATOM 713 C CA . GLN A 1 90 ? -2.551 -3.531 25.328 1.00 82.25 90 GLN A CA 1
ATOM 714 C C . GLN A 1 90 ? -2.036 -4.719 24.507 1.00 82.25 90 GLN A C 1
ATOM 716 O O . GLN A 1 90 ? -1.595 -4.550 23.371 1.00 82.25 90 GLN A O 1
ATOM 721 N N . LYS A 1 91 ? -2.136 -5.939 25.060 1.00 78.88 91 LYS A N 1
ATOM 722 C CA . LYS A 1 91 ? -1.649 -7.174 24.412 1.00 78.88 91 LYS A CA 1
ATOM 723 C C . LYS A 1 91 ? -2.084 -7.319 22.940 1.00 78.88 91 LYS A C 1
ATOM 725 O O . LYS A 1 91 ? -1.219 -7.622 22.124 1.00 78.88 91 LYS A O 1
ATOM 730 N N . PRO A 1 92 ? -3.354 -7.066 22.556 1.00 78.75 92 PRO A N 1
ATOM 731 C CA . PRO A 1 92 ? -3.771 -7.176 21.157 1.00 78.75 92 PRO A CA 1
ATOM 732 C C . PRO A 1 92 ? -3.055 -6.183 20.232 1.00 78.75 92 PRO A C 1
ATOM 734 O O . PRO A 1 92 ? -2.710 -6.538 19.110 1.00 7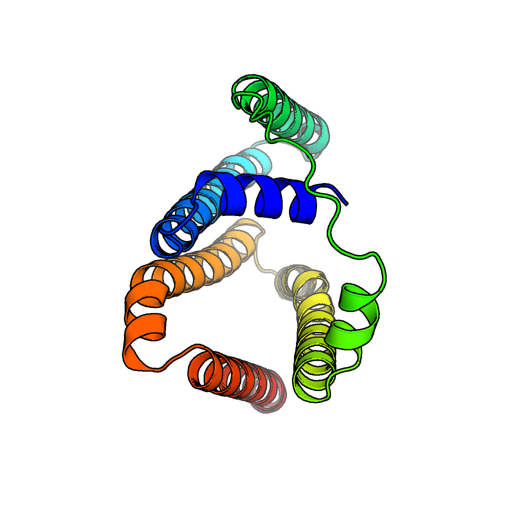8.75 92 PRO A O 1
ATOM 737 N N . VAL A 1 93 ? -2.793 -4.962 20.712 1.00 79.25 93 VAL A N 1
ATOM 738 C CA . VAL A 1 93 ? -2.122 -3.903 19.942 1.00 79.25 93 VAL A CA 1
ATOM 739 C C . VAL A 1 93 ? -0.643 -4.223 19.761 1.00 79.25 93 VAL A C 1
ATOM 741 O O . VAL A 1 93 ? -0.122 -4.081 18.661 1.00 79.25 93 VAL A O 1
ATOM 744 N N . VAL A 1 94 ? 0.021 -4.720 20.807 1.00 83.38 94 VAL A N 1
ATOM 745 C CA . VAL A 1 94 ? 1.426 -5.148 20.724 1.00 83.38 94 VAL A CA 1
ATOM 746 C C . VAL A 1 94 ? 1.587 -6.315 19.751 1.00 83.38 94 VAL A C 1
ATOM 748 O O . VAL A 1 94 ? 2.485 -6.278 18.917 1.00 83.38 94 VAL A O 1
ATOM 751 N N . ILE A 1 95 ? 0.706 -7.322 19.812 1.00 81.31 95 ILE A N 1
ATOM 752 C CA . ILE A 1 95 ? 0.735 -8.465 18.883 1.00 81.31 95 ILE A CA 1
ATOM 753 C C . ILE A 1 95 ? 0.502 -7.992 17.444 1.00 81.31 95 ILE A C 1
ATOM 755 O O . ILE A 1 95 ? 1.227 -8.404 16.543 1.00 81.31 95 ILE A O 1
ATOM 759 N N . PHE A 1 96 ? -0.468 -7.101 17.230 1.00 78.25 96 PHE A N 1
ATOM 760 C CA . PHE A 1 96 ? -0.737 -6.519 15.917 1.00 78.25 96 PHE A CA 1
ATOM 761 C C . PHE A 1 96 ? 0.467 -5.739 15.368 1.00 78.25 96 PHE A C 1
ATOM 763 O O . PHE A 1 96 ? 0.868 -5.952 14.226 1.00 78.25 96 PHE A O 1
ATOM 770 N N . LEU A 1 97 ? 1.080 -4.879 16.188 1.00 82.62 97 LEU A N 1
ATOM 771 C CA . LEU A 1 97 ? 2.265 -4.111 15.804 1.00 82.62 97 LEU A CA 1
ATOM 772 C C . LEU A 1 97 ? 3.460 -5.020 15.518 1.00 82.62 97 LEU A C 1
ATOM 774 O O . LEU A 1 97 ? 4.130 -4.829 14.510 1.00 82.62 97 LEU A O 1
ATOM 778 N N . ALA A 1 98 ? 3.709 -6.022 16.362 1.00 83.25 98 ALA A N 1
ATOM 779 C CA . ALA A 1 98 ? 4.786 -6.982 16.156 1.00 83.25 98 ALA A CA 1
ATOM 780 C C . ALA A 1 98 ? 4.592 -7.760 14.846 1.00 83.25 98 ALA A C 1
ATOM 782 O O . ALA A 1 98 ? 5.510 -7.820 14.033 1.00 83.25 98 ALA A O 1
ATOM 783 N N . ALA A 1 99 ? 3.387 -8.284 14.598 1.00 80.50 99 ALA A N 1
ATOM 784 C CA . ALA A 1 99 ? 3.058 -8.969 13.350 1.00 80.50 99 ALA A CA 1
ATOM 785 C C . ALA A 1 99 ? 3.248 -8.056 12.127 1.00 80.50 99 ALA A C 1
ATOM 787 O O . ALA A 1 99 ? 3.843 -8.476 11.137 1.00 80.50 99 ALA A O 1
ATOM 788 N N . GLY A 1 100 ? 2.803 -6.798 12.211 1.00 80.12 100 GLY A N 1
ATOM 789 C CA . GLY A 1 100 ? 3.003 -5.804 11.158 1.00 80.12 100 GLY A CA 1
ATOM 790 C C . GLY A 1 100 ? 4.479 -5.498 10.900 1.00 80.12 100 GLY A C 1
ATOM 791 O O . GLY A 1 100 ? 4.899 -5.464 9.749 1.00 80.12 100 GLY A O 1
ATOM 792 N N . ILE A 1 101 ? 5.288 -5.341 11.951 1.00 82.56 101 ILE A N 1
ATOM 793 C CA . I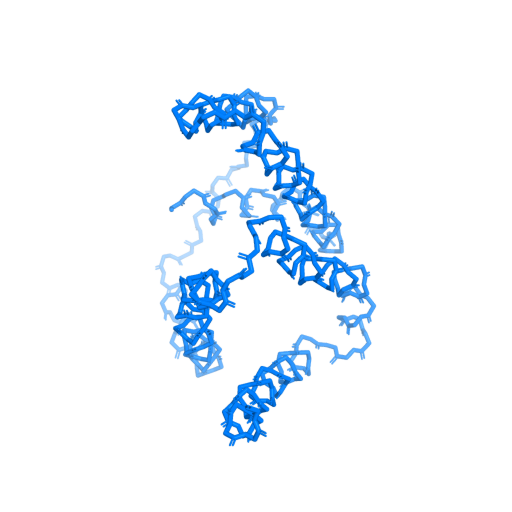LE A 1 101 ? 6.735 -5.108 11.831 1.00 82.56 101 ILE A CA 1
ATOM 794 C C . ILE A 1 101 ? 7.418 -6.298 11.157 1.00 82.56 101 ILE A C 1
ATOM 796 O O . ILE A 1 101 ? 8.171 -6.100 10.206 1.00 82.56 101 ILE A O 1
ATOM 800 N N . LEU A 1 102 ? 7.140 -7.526 11.605 1.00 80.81 102 LEU A N 1
ATOM 801 C CA . LEU A 1 102 ? 7.712 -8.734 11.004 1.00 80.81 102 LEU A CA 1
ATOM 802 C C . LEU A 1 102 ? 7.332 -8.849 9.524 1.00 80.81 102 LEU A C 1
ATOM 804 O O . LEU A 1 102 ? 8.192 -9.103 8.680 1.00 80.81 102 LEU A O 1
ATOM 808 N N . LEU A 1 103 ? 6.060 -8.600 9.201 1.00 79.31 103 LEU A N 1
ATOM 809 C CA . LEU A 1 103 ? 5.575 -8.604 7.825 1.00 79.31 103 LEU A CA 1
ATOM 810 C C . LEU A 1 103 ? 6.303 -7.563 6.966 1.00 79.31 103 LEU A C 1
ATOM 812 O O . LEU A 1 103 ? 6.642 -7.848 5.815 1.00 79.31 103 LEU A O 1
ATOM 816 N N . GLN A 1 104 ? 6.564 -6.381 7.528 1.00 78.06 104 GLN A N 1
ATOM 817 C CA . GLN A 1 104 ? 7.208 -5.287 6.816 1.00 78.06 104 GLN A CA 1
ATOM 818 C C . GLN A 1 104 ? 8.706 -5.510 6.615 1.00 78.06 104 GLN A C 1
ATOM 820 O O . GLN A 1 104 ? 9.224 -5.157 5.560 1.00 78.06 104 GLN A O 1
ATOM 825 N N . ILE A 1 105 ? 9.386 -6.141 7.577 1.00 80.12 105 ILE A N 1
ATOM 826 C CA . ILE A 1 105 ? 10.781 -6.575 7.430 1.00 80.12 105 ILE A CA 1
ATOM 827 C C . ILE A 1 105 ? 10.889 -7.599 6.297 1.00 80.12 105 ILE A C 1
ATOM 829 O O . ILE A 1 105 ? 11.725 -7.438 5.410 1.00 80.12 105 ILE A O 1
ATOM 833 N N . ALA A 1 106 ? 10.003 -8.601 6.279 1.00 75.06 106 ALA A N 1
ATOM 834 C CA . ALA A 1 106 ? 9.976 -9.601 5.217 1.00 75.06 106 ALA A CA 1
ATOM 835 C C . ALA A 1 106 ? 9.744 -8.944 3.842 1.00 75.06 106 ALA A C 1
ATOM 837 O O . ALA A 1 106 ? 10.511 -9.150 2.902 1.00 75.06 106 ALA A O 1
ATOM 838 N N . HIS A 1 107 ? 8.737 -8.074 3.729 1.00 77.38 107 HIS A N 1
ATOM 839 C CA . HIS A 1 107 ? 8.446 -7.382 2.469 1.00 77.38 107 HIS A CA 1
ATOM 840 C C . HIS A 1 107 ? 9.520 -6.368 2.062 1.00 77.38 107 HIS A C 1
ATOM 842 O O . HIS A 1 107 ? 9.702 -6.144 0.871 1.00 77.38 107 HIS A O 1
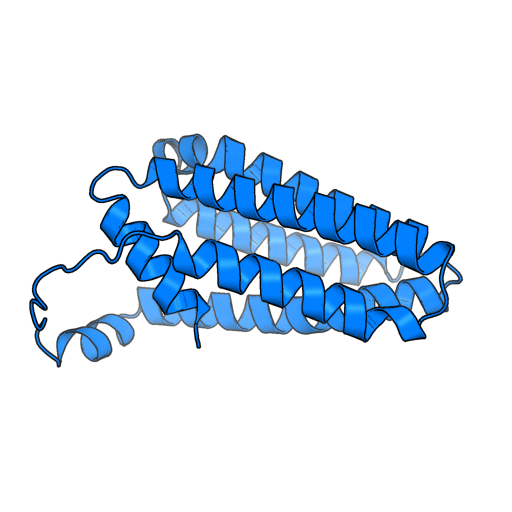ATOM 848 N N . GLY A 1 108 ? 10.248 -5.773 3.009 1.00 72.31 108 GLY A N 1
ATOM 849 C CA . GLY A 1 108 ? 11.329 -4.833 2.715 1.00 72.31 108 GLY A CA 1
ATOM 850 C C . GLY A 1 108 ? 12.432 -5.476 1.877 1.00 72.31 108 GLY A C 1
ATOM 851 O O . GLY A 1 108 ? 12.821 -4.924 0.850 1.00 72.31 108 GLY A O 1
ATOM 852 N N . ALA A 1 109 ? 12.862 -6.684 2.255 1.00 71.88 109 ALA A N 1
ATOM 853 C CA . ALA A 1 109 ? 13.819 -7.450 1.461 1.00 71.88 109 ALA A CA 1
ATOM 854 C C . ALA A 1 109 ? 13.252 -7.787 0.072 1.00 71.88 109 ALA A C 1
ATOM 856 O O . ALA A 1 109 ? 13.925 -7.580 -0.935 1.00 71.88 109 ALA A O 1
ATOM 857 N N . TYR A 1 110 ? 11.989 -8.221 -0.004 1.00 74.00 110 TYR A N 1
ATOM 858 C CA . TYR A 1 110 ? 11.339 -8.494 -1.288 1.00 74.00 110 TYR A CA 1
ATOM 859 C C . TYR A 1 110 ? 11.348 -7.263 -2.207 1.00 74.00 110 TYR A C 1
ATOM 861 O O . TYR A 1 110 ? 11.778 -7.352 -3.351 1.00 74.00 110 TYR A O 1
ATOM 869 N N . TYR A 1 111 ? 10.937 -6.095 -1.711 1.00 73.88 111 TYR A N 1
ATOM 870 C CA . TYR A 1 111 ? 10.848 -4.884 -2.526 1.00 73.88 111 TYR A CA 1
ATOM 871 C C . TYR A 1 111 ? 12.199 -4.384 -3.043 1.00 73.88 111 TYR A C 1
ATOM 873 O O . TYR A 1 111 ? 12.256 -3.864 -4.155 1.00 73.88 111 TYR A O 1
ATOM 881 N N . SER A 1 112 ? 13.280 -4.560 -2.280 1.00 72.81 112 SER A N 1
ATOM 882 C CA . SER A 1 112 ? 14.621 -4.164 -2.722 1.00 72.81 112 SER A CA 1
ATOM 883 C C . SER A 1 112 ? 15.267 -5.178 -3.667 1.00 72.81 112 SER A C 1
ATOM 885 O O . SER A 1 112 ? 15.897 -4.777 -4.641 1.00 72.81 112 SER A O 1
ATOM 887 N N . PHE A 1 113 ? 15.115 -6.480 -3.409 1.00 77.31 113 PHE A N 1
ATOM 888 C CA . PHE A 1 113 ? 15.857 -7.512 -4.141 1.00 77.31 113 PHE A CA 1
ATOM 889 C C . PHE A 1 113 ? 15.096 -8.114 -5.322 1.00 77.31 113 PHE A C 1
ATOM 891 O O . PHE A 1 113 ? 15.734 -8.633 -6.229 1.00 77.31 113 PHE A O 1
ATOM 898 N N . PHE A 1 114 ? 13.764 -8.023 -5.369 1.00 77.81 114 PHE A N 1
ATOM 899 C CA . PHE A 1 114 ? 12.968 -8.645 -6.433 1.00 77.81 114 PHE A CA 1
ATOM 900 C C . PHE A 1 114 ? 13.310 -8.108 -7.828 1.00 77.81 114 PHE A C 1
ATOM 902 O O . PHE A 1 114 ? 13.572 -8.888 -8.742 1.00 77.81 114 PHE A O 1
ATOM 909 N N . SER A 1 115 ? 13.370 -6.781 -7.986 1.00 74.19 115 SER A N 1
ATOM 910 C CA . SER A 1 115 ? 13.730 -6.166 -9.270 1.00 74.19 115 SER A CA 1
ATOM 911 C C . SER A 1 115 ? 15.181 -6.469 -9.662 1.00 74.19 115 SER A C 1
ATOM 913 O O . SER A 1 115 ? 15.437 -6.770 -10.822 1.00 74.19 115 SER A O 1
ATOM 915 N N . ILE A 1 116 ? 16.111 -6.462 -8.696 1.00 79.62 116 ILE A N 1
ATOM 916 C CA . ILE A 1 116 ? 17.534 -6.778 -8.924 1.00 79.62 116 ILE A CA 1
ATOM 917 C C . ILE A 1 116 ? 17.701 -8.239 -9.359 1.00 79.62 116 ILE A C 1
ATOM 919 O O . ILE A 1 116 ? 18.468 -8.533 -10.268 1.00 79.62 116 ILE A O 1
ATOM 923 N N . TYR A 1 117 ? 16.968 -9.156 -8.728 1.00 78.31 117 TYR A N 1
ATOM 924 C CA . TYR A 1 117 ? 17.007 -10.581 -9.044 1.00 78.31 117 TYR A CA 1
ATOM 925 C C . TYR A 1 117 ? 16.466 -10.873 -10.451 1.00 78.31 117 TYR A C 1
ATOM 927 O O . TYR A 1 117 ? 17.086 -11.616 -11.206 1.00 78.31 117 TYR A O 1
ATOM 935 N N . LEU A 1 118 ? 15.355 -10.242 -10.843 1.00 76.56 118 LEU A N 1
ATOM 936 C CA . LEU A 1 118 ? 14.827 -10.343 -12.208 1.00 76.56 118 LEU A CA 1
ATOM 937 C C . LEU A 1 118 ? 15.794 -9.751 -13.245 1.00 76.56 118 LEU A C 1
ATOM 939 O O . LEU A 1 118 ? 16.000 -10.356 -14.294 1.00 76.56 118 LEU A O 1
ATOM 943 N N . GLU A 1 119 ? 16.425 -8.612 -12.951 1.00 77.75 119 GLU A N 1
ATOM 944 C CA . GLU A 1 119 ? 17.434 -8.015 -13.839 1.00 77.75 119 GLU A CA 1
ATOM 945 C C . GLU A 1 119 ? 18.667 -8.933 -13.971 1.00 77.75 119 GLU A C 1
ATOM 947 O O . GLU A 1 119 ? 19.161 -9.141 -15.076 1.00 77.75 119 GLU A O 1
ATOM 952 N N . ALA A 1 120 ? 19.102 -9.582 -12.881 1.00 79.19 120 ALA A N 1
ATOM 953 C CA . ALA A 1 120 ? 20.188 -10.569 -12.894 1.00 79.19 120 ALA A CA 1
ATOM 954 C C . ALA A 1 120 ? 19.852 -11.840 -13.697 1.00 79.19 120 ALA A C 1
ATOM 956 O O . ALA A 1 120 ? 20.742 -12.441 -14.295 1.00 79.19 120 ALA A O 1
ATOM 957 N N . MET A 1 121 ? 18.575 -12.230 -13.757 1.00 77.88 121 MET A N 1
ATOM 958 C CA . MET A 1 121 ? 18.083 -13.305 -14.629 1.00 77.88 121 MET A CA 1
ATOM 959 C C . MET A 1 121 ? 17.914 -12.871 -16.099 1.00 77.88 121 MET A C 1
ATOM 961 O O . MET A 1 121 ? 17.498 -13.677 -16.929 1.00 77.88 121 MET A O 1
ATOM 965 N N . GLY A 1 122 ? 18.227 -11.616 -16.442 1.00 76.56 122 GLY A N 1
ATOM 966 C CA . GLY A 1 122 ? 18.173 -11.095 -17.810 1.00 76.56 122 GLY A CA 1
ATOM 967 C C . GLY A 1 122 ? 16.807 -10.558 -18.247 1.00 76.56 122 GLY A C 1
ATOM 968 O O . GLY A 1 122 ? 16.610 -10.303 -19.436 1.00 76.56 122 GLY A O 1
ATOM 969 N N . TYR A 1 123 ? 15.855 -10.366 -17.326 1.00 76.38 123 TYR A N 1
ATOM 970 C CA . TYR A 1 123 ? 14.567 -9.750 -17.658 1.00 76.38 123 TYR A CA 1
ATOM 971 C C . TYR A 1 123 ? 14.719 -8.249 -17.933 1.00 76.38 123 TYR A C 1
ATOM 973 O O . TYR A 1 123 ? 15.440 -7.537 -17.233 1.00 76.38 123 TYR A O 1
ATOM 981 N N . SER A 1 124 ? 13.989 -7.743 -18.933 1.00 75.88 124 SER A N 1
ATOM 982 C CA . SER A 1 124 ? 13.965 -6.311 -19.234 1.00 75.88 124 SER A CA 1
ATOM 983 C C . SER A 1 124 ? 13.221 -5.514 -18.155 1.00 75.88 124 SER A C 1
ATOM 985 O O . SER A 1 124 ? 12.325 -6.017 -17.468 1.00 75.88 124 SER A O 1
ATOM 987 N N . ARG A 1 125 ? 13.545 -4.221 -18.044 1.00 69.94 125 ARG A N 1
ATOM 988 C CA . ARG A 1 125 ? 12.900 -3.291 -17.099 1.00 69.94 125 ARG A CA 1
ATOM 989 C C . ARG A 1 125 ? 11.390 -3.171 -17.321 1.00 69.94 125 ARG A C 1
ATOM 991 O O . ARG A 1 125 ? 10.650 -3.054 -16.345 1.00 69.94 125 ARG A O 1
ATOM 998 N N . THR A 1 126 ? 10.933 -3.302 -18.568 1.00 71.19 126 THR A N 1
ATOM 999 C CA . THR A 1 126 ? 9.512 -3.386 -18.941 1.00 71.19 126 THR A CA 1
ATOM 1000 C C . THR A 1 126 ? 8.813 -4.527 -18.220 1.00 71.19 126 THR A C 1
ATOM 1002 O O . THR A 1 126 ? 7.775 -4.339 -17.589 1.00 71.19 126 THR A O 1
ATOM 1005 N N . VAL A 1 127 ? 9.399 -5.727 -18.294 1.00 73.50 127 VAL A N 1
ATOM 1006 C CA . VAL A 1 127 ? 8.809 -6.947 -17.737 1.00 73.50 127 VAL A CA 1
ATOM 1007 C C . VAL A 1 127 ? 8.769 -6.858 -16.215 1.00 73.50 127 VAL A C 1
ATOM 1009 O O . VAL A 1 127 ? 7.746 -7.180 -15.613 1.00 73.50 127 VAL A O 1
ATOM 1012 N N . ILE A 1 128 ? 9.822 -6.320 -15.592 1.00 75.38 128 ILE A N 1
ATOM 1013 C CA . ILE A 1 128 ? 9.846 -6.040 -14.150 1.00 75.38 128 ILE A CA 1
ATOM 1014 C C . ILE A 1 128 ? 8.696 -5.092 -13.768 1.00 75.38 128 ILE A C 1
ATOM 1016 O O . ILE A 1 128 ? 7.948 -5.379 -12.831 1.00 75.38 128 ILE A O 1
ATOM 1020 N N . GLY A 1 129 ? 8.499 -4.001 -14.515 1.00 73.06 129 GLY A N 1
ATOM 1021 C CA . GLY A 1 129 ? 7.398 -3.058 -14.292 1.00 73.06 129 GLY A CA 1
ATOM 1022 C C . GLY A 1 129 ? 6.009 -3.690 -14.443 1.00 73.06 129 GLY A C 1
ATOM 1023 O O . GLY A 1 129 ? 5.112 -3.419 -13.638 1.00 73.06 129 GLY A O 1
ATOM 1024 N N . ILE A 1 130 ? 5.829 -4.584 -15.420 1.00 76.94 130 ILE A N 1
ATOM 1025 C CA . ILE A 1 130 ? 4.583 -5.342 -15.615 1.00 76.94 130 ILE A CA 1
ATOM 1026 C C . ILE A 1 130 ? 4.324 -6.278 -14.426 1.00 76.94 130 ILE A C 1
ATOM 1028 O O . ILE A 1 130 ? 3.213 -6.282 -13.896 1.00 76.94 130 ILE A O 1
ATOM 1032 N N . LEU A 1 131 ? 5.332 -7.024 -13.954 1.00 76.38 131 LEU A N 1
ATOM 1033 C CA . LEU A 1 131 ? 5.189 -7.911 -12.789 1.00 76.38 131 LEU A CA 1
ATOM 1034 C C . LEU A 1 131 ? 4.783 -7.135 -11.530 1.00 76.38 131 LEU A C 1
ATOM 1036 O O . LEU A 1 131 ? 3.905 -7.573 -10.785 1.00 76.38 131 LEU A O 1
ATOM 1040 N N . TRP A 1 132 ? 5.371 -5.958 -11.316 1.00 75.50 132 TRP A N 1
ATOM 1041 C CA . TRP A 1 132 ? 4.953 -5.060 -10.241 1.00 75.50 132 TRP A CA 1
ATOM 1042 C C . TRP A 1 132 ? 3.514 -4.573 -10.419 1.00 75.50 132 TRP A C 1
ATOM 1044 O O . TRP A 1 132 ? 2.738 -4.592 -9.463 1.00 75.50 132 TRP A O 1
ATOM 1054 N N . SER A 1 133 ? 3.134 -4.200 -11.641 1.00 74.50 133 SER A N 1
ATOM 1055 C CA . SER A 1 133 ? 1.779 -3.734 -11.958 1.00 74.50 133 SER A CA 1
ATOM 1056 C C . SER A 1 133 ? 0.723 -4.802 -11.672 1.00 74.50 133 SER A C 1
ATOM 1058 O O . SER A 1 133 ? -0.325 -4.476 -11.120 1.00 74.50 133 SER A O 1
ATOM 1060 N N . ILE A 1 134 ? 1.004 -6.081 -11.951 1.00 79.94 134 ILE A N 1
ATOM 1061 C CA . ILE A 1 134 ? 0.113 -7.201 -11.598 1.00 79.94 134 ILE A CA 1
ATOM 1062 C C . ILE A 1 134 ? -0.134 -7.249 -10.084 1.00 79.94 134 ILE A C 1
ATOM 1064 O O . ILE A 1 134 ? -1.276 -7.414 -9.651 1.00 79.94 134 ILE A O 1
ATOM 1068 N N . GLY A 1 135 ? 0.913 -7.053 -9.276 1.00 77.44 135 GLY A N 1
ATOM 1069 C CA . GLY A 1 135 ? 0.792 -6.978 -7.818 1.00 77.44 135 GLY A CA 1
ATOM 1070 C C . GLY A 1 135 ? -0.133 -5.848 -7.359 1.00 77.44 135 GLY A C 1
ATOM 1071 O O . GLY A 1 135 ? -0.991 -6.061 -6.503 1.00 77.44 135 GLY A O 1
ATOM 1072 N N . VAL A 1 136 ? -0.021 -4.668 -7.975 1.00 75.00 136 VAL A N 1
ATOM 1073 C CA . VAL A 1 136 ? -0.886 -3.522 -7.650 1.00 75.00 136 VAL A CA 1
ATOM 1074 C C . VAL A 1 136 ? -2.320 -3.740 -8.134 1.00 75.00 136 VAL A C 1
ATOM 1076 O O . VAL A 1 136 ? -3.262 -3.386 -7.433 1.00 75.00 136 VAL A O 1
ATOM 1079 N N . ILE A 1 137 ? -2.522 -4.363 -9.298 1.00 77.69 137 ILE A N 1
ATOM 1080 C CA . ILE A 1 137 ? -3.863 -4.724 -9.782 1.00 77.69 137 ILE A CA 1
ATOM 1081 C C . ILE A 1 137 ? -4.540 -5.682 -8.794 1.00 77.69 137 ILE A C 1
ATOM 1083 O O . ILE A 1 137 ? -5.705 -5.479 -8.445 1.00 77.69 137 ILE A O 1
ATOM 1087 N N . ALA A 1 138 ? -3.814 -6.686 -8.294 1.00 80.00 138 ALA A N 1
ATOM 1088 C CA . ALA A 1 138 ? -4.327 -7.581 -7.261 1.00 80.00 138 ALA A CA 1
ATOM 1089 C C . ALA A 1 138 ? -4.702 -6.813 -5.980 1.00 80.00 138 ALA A C 1
ATOM 1091 O O . ALA A 1 138 ? -5.767 -7.049 -5.408 1.00 80.00 138 ALA A O 1
ATOM 1092 N N . GLU A 1 139 ? -3.881 -5.845 -5.564 1.00 80.06 139 GLU A N 1
ATOM 1093 C CA . GLU A 1 139 ? -4.182 -4.967 -4.429 1.00 80.06 139 GLU A CA 1
ATOM 1094 C C . GLU A 1 139 ? -5.453 -4.127 -4.663 1.00 80.06 139 GLU A C 1
ATOM 1096 O O . GLU A 1 139 ? -6.296 -4.021 -3.770 1.00 80.06 139 GLU A O 1
ATOM 1101 N N . ILE A 1 140 ? -5.649 -3.586 -5.870 1.00 78.50 140 ILE A N 1
ATOM 1102 C CA . ILE A 1 140 ? -6.859 -2.834 -6.240 1.00 78.50 140 ILE A CA 1
ATOM 1103 C C . ILE A 1 140 ? -8.102 -3.714 -6.122 1.00 78.50 140 ILE A C 1
ATOM 1105 O O . ILE A 1 140 ? -9.084 -3.289 -5.513 1.00 78.50 140 ILE A O 1
ATOM 1109 N N . ILE A 1 141 ? -8.069 -4.940 -6.654 1.00 81.50 141 ILE A N 1
ATOM 1110 C CA . ILE A 1 141 ? -9.192 -5.885 -6.548 1.00 81.50 141 ILE A CA 1
ATOM 1111 C C . ILE A 1 141 ? -9.522 -6.139 -5.075 1.00 81.50 141 ILE A C 1
ATOM 1113 O O . ILE A 1 141 ? -10.685 -6.060 -4.676 1.00 81.50 141 ILE A O 1
ATOM 1117 N N . VAL A 1 142 ? -8.501 -6.366 -4.244 1.00 78.81 142 VAL A N 1
ATOM 1118 C CA . VAL A 1 142 ? -8.684 -6.536 -2.800 1.00 78.81 142 VAL A CA 1
ATOM 1119 C C . VAL A 1 142 ? -9.310 -5.289 -2.175 1.00 78.81 142 VAL A C 1
ATOM 1121 O O . VAL A 1 142 ? -10.248 -5.434 -1.397 1.00 78.81 142 VAL A O 1
ATOM 1124 N N . PHE A 1 143 ? -8.887 -4.072 -2.533 1.00 75.19 143 PHE A N 1
ATOM 1125 C CA . PHE A 1 143 ? -9.497 -2.842 -2.011 1.00 75.19 143 PHE A CA 1
ATOM 1126 C C . PHE A 1 143 ? -10.948 -2.633 -2.441 1.00 75.19 143 PHE A C 1
ATOM 1128 O O . PHE A 1 143 ? -11.734 -2.127 -1.637 1.00 75.19 143 PHE A O 1
ATOM 1135 N N . ILE A 1 144 ? -11.323 -3.040 -3.658 1.00 78.06 144 ILE A N 1
ATOM 1136 C CA . ILE A 1 144 ? -12.716 -2.989 -4.129 1.00 78.06 144 ILE A CA 1
ATOM 1137 C C . ILE A 1 144 ? -13.600 -3.873 -3.245 1.00 78.06 144 ILE A C 1
ATOM 1139 O O . ILE A 1 144 ? -14.670 -3.447 -2.811 1.00 78.06 144 ILE A O 1
ATOM 1143 N N . VAL A 1 145 ? -13.145 -5.092 -2.950 1.00 80.62 145 VAL A N 1
ATOM 1144 C CA . VAL A 1 145 ? -13.925 -6.072 -2.179 1.00 80.62 145 VAL A CA 1
ATOM 1145 C C . VAL A 1 145 ? -13.737 -5.895 -0.663 1.00 80.62 145 VAL A C 1
ATOM 1147 O O . VAL A 1 145 ? -14.537 -6.406 0.117 1.00 80.62 145 VAL A O 1
ATOM 1150 N N . MET A 1 146 ? -12.741 -5.116 -0.220 1.00 77.75 146 MET A N 1
ATOM 1151 C CA . MET A 1 146 ? -12.401 -4.900 1.194 1.00 77.75 146 MET A CA 1
ATOM 1152 C C . MET A 1 146 ? -13.600 -4.432 2.016 1.00 77.75 146 MET A C 1
ATOM 1154 O O . MET A 1 146 ? -13.792 -4.903 3.131 1.00 77.75 146 MET A O 1
ATOM 1158 N N . HIS A 1 147 ? -14.431 -3.541 1.468 1.00 73.12 147 HIS A N 1
ATOM 1159 C CA . HIS A 1 147 ? -15.641 -3.082 2.151 1.00 73.12 147 HIS A CA 1
ATOM 1160 C C . HIS A 1 147 ? -16.587 -4.248 2.483 1.00 73.12 147 HIS A C 1
ATOM 1162 O O . HIS A 1 147 ? -17.008 -4.402 3.629 1.00 73.12 147 HIS A O 1
ATOM 1168 N N . ASN A 1 148 ? -16.843 -5.120 1.505 1.00 77.00 148 ASN A N 1
ATOM 1169 C CA . ASN A 1 148 ? -17.698 -6.293 1.680 1.00 77.00 148 ASN A CA 1
ATOM 1170 C C . ASN A 1 148 ? -17.055 -7.316 2.627 1.00 77.00 148 ASN A C 1
ATOM 1172 O O . ASN A 1 148 ? -17.739 -7.899 3.467 1.00 77.00 148 ASN A O 1
ATOM 1176 N N . LEU A 1 149 ? -15.731 -7.495 2.536 1.00 78.25 149 LEU A N 1
ATOM 1177 C CA . LEU A 1 149 ? -14.974 -8.344 3.456 1.00 78.25 149 LEU A CA 1
ATOM 1178 C C . LEU A 1 149 ? -15.101 -7.849 4.903 1.00 78.25 149 LEU A C 1
ATOM 1180 O O . LEU A 1 149 ? -15.333 -8.654 5.804 1.00 78.25 149 LEU A O 1
ATOM 1184 N N . LEU A 1 150 ? -14.963 -6.540 5.132 1.00 76.38 150 LEU A N 1
ATOM 1185 C CA . LEU A 1 150 ? -15.016 -5.933 6.464 1.00 76.38 150 LEU A CA 1
ATOM 1186 C C . LEU A 1 150 ? -16.389 -6.094 7.116 1.00 76.38 150 LEU A C 1
ATOM 1188 O O . LEU A 1 150 ? -16.446 -6.406 8.305 1.00 76.38 150 LEU A O 1
ATOM 1192 N N . ILE A 1 151 ? -17.469 -5.931 6.345 1.00 76.38 151 ILE A N 1
ATOM 1193 C CA . ILE A 1 151 ? -18.842 -6.116 6.836 1.00 76.38 151 ILE A CA 1
ATOM 1194 C C . ILE A 1 151 ? -19.130 -7.596 7.129 1.00 76.38 151 ILE A C 1
ATOM 1196 O O . ILE A 1 151 ? -19.744 -7.901 8.147 1.00 76.38 151 ILE A O 1
ATOM 1200 N N . GLY A 1 152 ? -18.684 -8.517 6.267 1.00 78.56 152 GLY A N 1
ATOM 1201 C CA . GLY A 1 152 ? -19.009 -9.943 6.391 1.00 78.56 152 GLY A CA 1
ATOM 1202 C C . GLY A 1 152 ? -18.152 -10.720 7.397 1.00 78.56 152 GLY A C 1
ATOM 1203 O O . GLY A 1 152 ? -18.671 -11.532 8.156 1.00 78.56 152 GLY A O 1
ATOM 1204 N N . PHE A 1 153 ? -16.839 -10.485 7.412 1.00 77.56 153 PHE A N 1
ATOM 1205 C CA . PHE A 1 153 ? -15.869 -11.309 8.151 1.00 77.56 153 PHE A CA 1
ATOM 1206 C C . PHE A 1 153 ? -15.245 -10.595 9.357 1.00 77.56 153 PHE A C 1
ATOM 1208 O O . PHE A 1 153 ? -14.631 -11.235 10.215 1.00 77.56 153 PHE A O 1
ATOM 1215 N N . GLY A 1 154 ? -15.400 -9.271 9.442 1.00 77.50 154 GLY A N 1
ATOM 1216 C CA . GLY A 1 154 ? -14.801 -8.449 10.485 1.00 77.50 154 GLY A CA 1
ATOM 1217 C C . GLY A 1 154 ? -13.275 -8.324 10.373 1.00 77.50 154 GLY A C 1
ATOM 1218 O O . GLY A 1 154 ? -12.569 -9.139 9.777 1.00 77.50 154 GLY A O 1
ATOM 1219 N N . VAL A 1 155 ? -12.730 -7.283 11.006 1.00 75.38 155 VAL A N 1
ATOM 1220 C CA . VAL A 1 155 ? -11.305 -6.906 10.897 1.00 75.38 155 VAL A CA 1
ATOM 1221 C C . VAL A 1 155 ? -10.363 -8.029 11.352 1.00 75.38 155 VAL A C 1
ATOM 1223 O O . VAL A 1 155 ? -9.315 -8.256 10.750 1.00 75.38 155 VAL A O 1
ATOM 1226 N N . ARG A 1 156 ? -10.731 -8.763 12.411 1.00 73.81 156 ARG A N 1
ATOM 1227 C CA . ARG A 1 156 ? -9.868 -9.792 13.008 1.00 73.81 156 ARG A CA 1
ATOM 1228 C C . ARG A 1 156 ? -9.625 -10.970 12.066 1.00 73.81 156 ARG A C 1
ATOM 1230 O O . ARG A 1 156 ? -8.491 -11.432 11.973 1.00 73.81 156 ARG A O 1
ATOM 1237 N N . LEU A 1 157 ? -10.663 -11.453 11.385 1.00 77.62 157 LEU A N 1
ATOM 1238 C CA . LEU A 1 157 ? -10.540 -12.610 10.501 1.00 77.62 157 LEU A CA 1
ATOM 1239 C C . LEU A 1 157 ? -9.743 -12.253 9.243 1.00 77.62 157 LEU A C 1
ATOM 1241 O O . LEU A 1 157 ? -8.885 -13.026 8.832 1.00 77.62 157 LEU A O 1
ATOM 1245 N N . ILE A 1 158 ? -9.942 -11.045 8.707 1.00 80.62 158 ILE A N 1
ATOM 1246 C CA . ILE A 1 158 ? -9.170 -10.519 7.570 1.00 80.62 158 ILE A CA 1
ATOM 1247 C C . ILE A 1 158 ? -7.685 -10.404 7.913 1.00 80.62 158 ILE A C 1
ATOM 1249 O O . ILE A 1 158 ? -6.838 -10.746 7.088 1.00 80.62 158 ILE A O 1
ATOM 1253 N N . LEU A 1 159 ? -7.356 -9.955 9.128 1.00 77.75 159 LEU A N 1
ATOM 1254 C CA . LEU A 1 159 ? -5.967 -9.875 9.580 1.00 77.75 159 LEU A CA 1
ATOM 1255 C C . LEU A 1 159 ? -5.315 -11.254 9.675 1.00 77.75 159 LEU A C 1
ATOM 1257 O O . LEU A 1 159 ? -4.201 -11.428 9.191 1.00 77.75 159 LEU A O 1
ATOM 1261 N N . ILE A 1 160 ? -6.010 -12.235 10.256 1.00 79.56 160 ILE A N 1
ATOM 1262 C CA . ILE A 1 160 ? -5.499 -13.609 10.362 1.00 79.56 160 ILE A CA 1
ATOM 1263 C C . ILE A 1 160 ? -5.343 -14.230 8.970 1.00 79.56 160 ILE A C 1
ATOM 1265 O O . ILE A 1 160 ? -4.298 -14.808 8.680 1.00 79.56 160 ILE A O 1
ATOM 1269 N N . ALA A 1 161 ? -6.339 -14.066 8.097 1.00 80.62 161 ALA A N 1
ATOM 1270 C CA . ALA A 1 161 ? -6.294 -14.561 6.726 1.00 80.62 161 ALA A CA 1
ATOM 1271 C C . ALA A 1 161 ? -5.140 -13.930 5.934 1.00 80.62 161 ALA A C 1
ATOM 1273 O O . ALA A 1 161 ? -4.389 -14.648 5.285 1.00 80.62 161 ALA A O 1
ATOM 1274 N N . SER A 1 162 ? -4.941 -12.613 6.047 1.00 77.94 162 SER A N 1
ATOM 1275 C CA . SER A 1 162 ? -3.817 -11.906 5.416 1.00 77.94 162 SER A CA 1
ATOM 1276 C C . SER A 1 162 ? -2.465 -12.411 5.919 1.00 77.94 162 SER A C 1
ATOM 1278 O O . SER A 1 162 ? -1.556 -12.631 5.120 1.00 77.94 162 SER A O 1
ATOM 1280 N N . LEU A 1 163 ? -2.330 -12.640 7.232 1.00 76.44 163 LEU A N 1
ATOM 1281 C CA . LEU A 1 163 ? -1.107 -13.203 7.810 1.00 76.44 163 LEU A CA 1
ATOM 1282 C C . LEU A 1 163 ? -0.842 -14.624 7.300 1.00 76.44 163 LEU A C 1
ATOM 1284 O O . LEU A 1 163 ? 0.293 -14.951 6.962 1.00 76.44 163 LEU A O 1
ATOM 1288 N N . ALA A 1 164 ? -1.884 -15.454 7.222 1.00 80.69 164 ALA A N 1
ATOM 1289 C CA . ALA A 1 164 ? -1.786 -16.816 6.712 1.00 80.69 164 ALA A CA 1
ATOM 1290 C C . ALA A 1 164 ? -1.410 -16.836 5.223 1.00 80.69 164 ALA A C 1
ATOM 1292 O O . ALA A 1 164 ? -0.541 -17.607 4.824 1.00 80.69 164 ALA A O 1
ATOM 1293 N N . LEU A 1 165 ? -2.002 -15.953 4.414 1.00 80.25 165 LEU A N 1
ATOM 1294 C CA . LEU A 1 165 ? -1.687 -15.823 2.991 1.00 80.25 165 LEU A CA 1
ATOM 1295 C C . LEU A 1 165 ? -0.245 -15.350 2.778 1.00 80.25 165 LEU A C 1
ATOM 1297 O O . LEU A 1 165 ? 0.454 -15.867 1.909 1.00 80.25 165 LEU A O 1
ATOM 1301 N N . ALA A 1 166 ? 0.219 -14.400 3.597 1.00 77.12 166 ALA A N 1
ATOM 1302 C CA . ALA A 1 166 ? 1.608 -13.965 3.583 1.00 77.12 166 ALA A CA 1
ATOM 1303 C C . ALA A 1 166 ? 2.545 -15.127 3.937 1.00 77.12 166 ALA A C 1
ATOM 1305 O O . ALA A 1 166 ? 3.473 -15.400 3.183 1.00 77.12 166 ALA A O 1
ATOM 1306 N N . ALA A 1 167 ? 2.280 -15.851 5.028 1.00 76.94 167 ALA A N 1
ATOM 1307 C CA . ALA A 1 167 ? 3.076 -17.013 5.420 1.00 76.94 167 ALA A CA 1
ATOM 1308 C C . ALA A 1 167 ? 3.114 -18.085 4.318 1.00 76.94 167 ALA A C 1
ATOM 1310 O O . ALA A 1 167 ? 4.188 -18.583 3.988 1.00 76.94 167 ALA A O 1
ATOM 1311 N N . LEU A 1 168 ? 1.969 -18.378 3.694 1.00 80.19 168 LEU A N 1
ATOM 1312 C CA . LEU A 1 168 ? 1.876 -19.313 2.575 1.00 80.19 168 LEU A CA 1
ATOM 1313 C C . LEU A 1 168 ? 2.707 -18.845 1.375 1.00 80.19 168 LEU A C 1
ATOM 1315 O O . LEU A 1 168 ? 3.444 -19.638 0.800 1.00 80.19 168 LEU A O 1
ATOM 1319 N N . ARG A 1 169 ? 2.639 -17.556 1.020 1.00 78.56 169 ARG A N 1
ATOM 1320 C CA . ARG A 1 169 ? 3.443 -16.981 -0.066 1.00 78.56 169 ARG A CA 1
ATOM 1321 C C . ARG A 1 169 ? 4.938 -17.150 0.196 1.00 78.56 169 ARG A C 1
ATOM 1323 O O . ARG A 1 169 ? 5.656 -17.566 -0.704 1.00 78.56 169 ARG A O 1
ATOM 1330 N N . TRP A 1 170 ? 5.405 -16.848 1.407 1.00 72.75 170 TRP A N 1
ATOM 1331 C CA . TRP A 1 170 ? 6.817 -17.007 1.772 1.00 72.75 170 TRP A CA 1
ATOM 1332 C C . TRP A 1 170 ? 7.252 -18.475 1.790 1.00 72.75 170 TRP A C 1
ATOM 1334 O O . TRP A 1 170 ? 8.344 -18.779 1.319 1.00 72.75 170 TRP A O 1
ATOM 1344 N N . LEU A 1 171 ? 6.394 -19.390 2.253 1.00 75.69 171 LEU A N 1
ATOM 1345 C CA . LEU A 1 171 ? 6.653 -20.831 2.180 1.00 75.69 171 LEU A CA 1
ATOM 1346 C C . LEU A 1 171 ? 6.754 -21.323 0.736 1.00 75.69 171 LEU A C 1
ATOM 1348 O O . LEU A 1 171 ? 7.650 -22.101 0.426 1.00 75.69 171 LEU A O 1
ATOM 1352 N N . LEU A 1 172 ? 5.875 -20.859 -0.153 1.00 74.31 172 LEU A N 1
ATOM 1353 C CA . LEU A 1 172 ? 5.932 -21.196 -1.575 1.00 74.31 172 LEU A CA 1
ATOM 1354 C C . LEU A 1 172 ? 7.189 -20.630 -2.232 1.00 74.31 172 LEU A C 1
ATOM 1356 O O . LEU A 1 172 ? 7.868 -21.360 -2.936 1.00 74.31 172 LEU A O 1
ATOM 1360 N N . ILE A 1 173 ? 7.549 -19.372 -1.961 1.00 70.19 173 ILE A N 1
ATOM 1361 C CA . ILE A 1 173 ? 8.796 -18.790 -2.476 1.00 70.19 173 ILE A CA 1
ATOM 1362 C C . ILE A 1 173 ? 10.004 -19.590 -1.977 1.00 70.19 173 ILE A C 1
ATOM 1364 O O . ILE A 1 173 ? 10.874 -19.898 -2.774 1.00 70.19 173 ILE A O 1
ATOM 1368 N N . GLY A 1 174 ? 10.048 -19.971 -0.698 1.00 69.56 174 GLY A N 1
ATOM 1369 C CA . GLY A 1 174 ? 11.163 -20.747 -0.147 1.00 69.56 174 GLY A CA 1
ATOM 1370 C C . GLY A 1 174 ? 11.243 -22.188 -0.660 1.00 69.56 174 GLY A C 1
ATOM 1371 O O . GLY A 1 174 ? 12.335 -22.677 -0.893 1.00 69.56 174 GLY A O 1
ATOM 1372 N N . SER A 1 175 ? 10.109 -22.868 -0.846 1.00 68.06 175 SER A N 1
ATOM 1373 C CA . SER A 1 175 ? 10.081 -24.286 -1.254 1.00 68.06 175 SER A CA 1
ATOM 1374 C C . SER A 1 175 ? 10.105 -24.505 -2.766 1.00 68.06 175 SER A C 1
ATOM 1376 O O . SER A 1 175 ? 10.622 -25.516 -3.227 1.00 68.06 175 SER A O 1
ATOM 1378 N N . VAL A 1 176 ? 9.544 -23.578 -3.546 1.00 61.72 176 VAL A N 1
ATOM 1379 C CA . VAL A 1 176 ? 9.498 -23.671 -5.013 1.00 61.72 176 VAL A CA 1
ATOM 1380 C C . VAL A 1 176 ? 10.740 -23.043 -5.650 1.00 61.72 176 VAL A C 1
ATOM 1382 O O . VAL A 1 176 ? 11.103 -23.448 -6.749 1.00 61.72 176 VAL A O 1
ATOM 1385 N N . ALA A 1 177 ? 11.437 -22.122 -4.968 1.00 51.91 177 ALA A N 1
ATOM 1386 C CA . ALA A 1 177 ? 12.720 -21.601 -5.453 1.00 51.91 177 ALA A CA 1
ATOM 1387 C C . ALA A 1 177 ? 13.817 -22.674 -5.537 1.00 51.91 177 ALA A C 1
ATOM 1389 O O . ALA A 1 177 ? 14.717 -22.529 -6.351 1.00 51.91 177 ALA A O 1
ATOM 1390 N N . ASP A 1 178 ? 13.728 -23.752 -4.752 1.00 51.16 178 ASP A N 1
ATOM 1391 C CA . ASP A 1 178 ? 14.679 -24.870 -4.822 1.00 51.16 178 ASP A CA 1
ATOM 1392 C C . ASP A 1 178 ? 14.372 -25.862 -5.969 1.00 51.16 178 ASP A C 1
ATOM 1394 O O . ASP A 1 178 ? 15.162 -26.770 -6.222 1.00 51.16 178 ASP A O 1
ATOM 1398 N N . ILE A 1 179 ? 13.224 -25.735 -6.654 1.00 50.06 179 ILE A N 1
ATOM 1399 C CA . ILE A 1 179 ? 12.747 -26.699 -7.671 1.00 50.06 179 ILE A CA 1
ATOM 1400 C C . ILE A 1 179 ? 12.925 -26.180 -9.117 1.00 50.06 179 ILE A C 1
ATOM 1402 O O . ILE A 1 179 ? 12.748 -26.948 -10.065 1.00 50.06 179 ILE A O 1
ATOM 1406 N N . LEU A 1 180 ? 13.297 -24.910 -9.310 1.00 39.78 180 LEU A N 1
ATOM 1407 C CA . LEU A 1 180 ? 13.434 -24.243 -10.618 1.00 39.78 180 LEU A CA 1
ATOM 1408 C C . LEU A 1 180 ? 14.886 -23.844 -10.897 1.00 39.78 180 LEU A C 1
ATOM 1410 O O . LEU A 1 180 ? 15.330 -24.076 -12.044 1.00 39.78 180 LEU A O 1
#

Foldseek 3Di:
DVVVVVVVVVVVVCPPNCLVVLVVVLVVLVVVLCLLLVVLVVCVVDPPVCVVVSVVVVVVVVVVVVVVDPPPDDDPPPDPPPVVVVVCPDPVNVVVVVLVVVLVVVVVCCVVCVLVVCVVVVDDSNVVSVVVSVVSVVVSVCSVCVVVCCVPPNPVRVSVVVSVVSVVVVVCCVPVVVVD

pLDDT: mean 72.13, std 8.43, range [39.78, 83.38]

Sequence (180 aa):
AVLPQHEVITLRFLGDHPERYSRLRLWGSVGFILAVVGVGHLYEVSDIGWFPWVSLALLGFIFLSSLAIPSYREETKRGPRGKLLATARQKPVVIFLAAGILLQIAHGAYYSFFSIYLEAMGYSRTVIGILWSIGVIAEIIVFIVMHNLLIGFGVRLILIASLALAALRWLLIGSVADIL